Protein AF-A0A7L4ZGB4-F1 (afdb_monomer)

Foldseek 3Di:
DDPVVVVVCCVVDPDPVVVVVVLVVQVVPVLDDDPVRCVVDPDDSPPVDVQAADAQDKDWDADACPDPDAFKFFADAPDDQFDWAGFQDFGTWIDDPVDIDTDTRRHTAGWHDADDHRDGHDHGHTGTMGGGD

Solvent-accessible surface area (backbone atoms only — not comparable to full-atom values): 7839 Å² total; per-residue (Å²): 134,60,72,68,57,57,56,50,50,60,71,76,43,78,55,69,71,59,48,53,50,50,53,54,63,48,51,72,42,88,86,53,73,54,74,70,61,52,66,76,40,96,54,74,89,73,74,82,61,86,27,72,40,56,68,78,40,71,49,76,45,50,38,69,83,69,79,90,69,67,74,34,26,32,67,40,70,74,65,54,70,71,39,80,44,43,60,68,39,66,42,32,34,39,32,36,100,89,47,79,46,73,43,62,32,76,42,29,22,32,29,74,40,67,62,67,72,69,37,77,58,50,72,66,36,78,44,36,31,34,28,11,105

Sequence (133 aa):
MNKIIKTIFSRLFPSQEKRDRLKNDLKVNSNFRTSEELEQNNSKPQLEHDSKLKTGHVETLTTPDLGNQKGLVLTKWYYKTGDIVKHGDILCRIENENLEMEYESFCEGKLIWCCENNKKLTVGMEICKIEGI

Secondary structure (DSSP, 8-state):
--HHHHHHHHHHS--HHHHHHHHHHHTTSTT---HHHHHHS-S------S-BPPTT-EEEEE----TT----EEEEESS-TT-EE-TT-EEEEEEETTEEEEEE-SSBEEEEEEPPTTEEP-TT-EEEEEE--

Nearest PDB structures (foldseek):
  1y8n-assembly1_B-2  TM=8.408E-01  e=6.414E-06  Homo sapiens
  8rth-assembly1_A  TM=8.582E-01  e=2.309E-04  Trypanosoma brucei
  3hb9-assembly1_B  TM=8.418E-01  e=1.568E-03  Staphylococcus aureus subsp. aureus Mu50
  4qsk-assem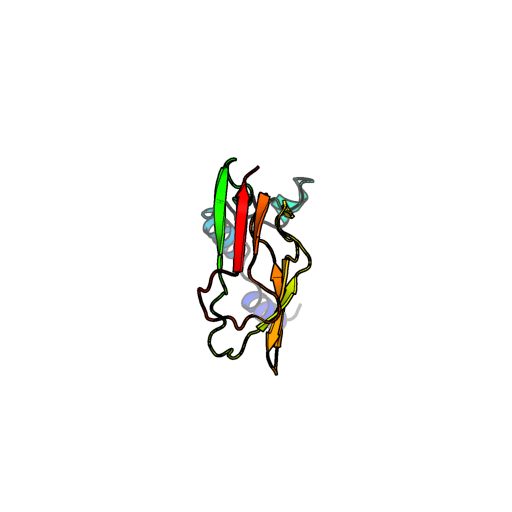bly1_A  TM=8.359E-01  e=2.007E-03  Listeria monocytogenes
  4hnv-assembly1_D  TM=7.189E-01  e=7.945E-04  Staphylococcus aureus

Mean predicted aligned error: 12.8 Å

pLDDT: mean 85.79, std 14.04, range [41.72, 97.94]

Organism: NCBI:txid1218801

Structure (mmCIF, N/CA/C/O backbone):
data_AF-A0A7L4ZGB4-F1
#
_entry.id   AF-A0A7L4ZGB4-F1
#
loop_
_atom_site.group_PDB
_atom_site.id
_atom_site.type_symbol
_atom_site.label_atom_id
_atom_site.label_alt_id
_atom_site.label_comp_id
_atom_site.label_asym_id
_atom_site.label_entity_id
_atom_site.label_seq_id
_atom_site.pdbx_PDB_ins_code
_atom_site.Cartn_x
_atom_site.Cartn_y
_atom_site.Cartn_z
_atom_site.occupancy
_atom_site.B_iso_or_equiv
_atom_site.auth_seq_id
_atom_site.auth_comp_id
_atom_site.auth_asym_id
_atom_site.auth_atom_id
_atom_site.pdbx_PDB_model_num
ATOM 1 N N . MET A 1 1 ? 38.926 22.005 37.483 1.00 57.00 1 MET A N 1
ATOM 2 C CA . MET A 1 1 ? 38.097 21.837 36.263 1.00 57.00 1 MET A CA 1
ATOM 3 C C . MET A 1 1 ? 38.519 22.897 35.240 1.00 57.00 1 MET A C 1
ATOM 5 O O . MET A 1 1 ? 38.416 24.080 35.543 1.00 57.00 1 MET A O 1
ATOM 9 N N . ASN A 1 2 ? 39.116 22.487 34.115 1.00 73.00 2 ASN A N 1
ATOM 10 C CA . ASN A 1 2 ? 39.928 23.338 33.226 1.00 73.00 2 ASN A CA 1
ATOM 11 C C . ASN A 1 2 ? 39.086 24.383 32.450 1.00 73.00 2 ASN A C 1
ATOM 13 O O . ASN A 1 2 ? 37.963 24.087 32.041 1.00 73.00 2 ASN A O 1
ATOM 17 N N . LYS A 1 3 ? 39.609 25.600 32.231 1.00 76.81 3 LYS A N 1
ATOM 18 C CA . LYS A 1 3 ? 38.866 26.737 31.630 1.00 76.81 3 LYS A CA 1
ATOM 19 C C . LYS A 1 3 ? 38.392 26.433 30.201 1.00 76.81 3 LYS A C 1
ATOM 21 O O . LYS A 1 3 ? 37.303 26.838 29.815 1.00 76.81 3 LYS A O 1
ATOM 26 N N . ILE A 1 4 ? 39.174 25.638 29.470 1.00 76.56 4 ILE A N 1
ATOM 27 C CA . ILE A 1 4 ? 38.862 25.154 28.117 1.00 76.56 4 ILE A CA 1
ATOM 28 C C . ILE A 1 4 ? 37.609 24.265 28.121 1.00 76.56 4 ILE A C 1
ATOM 30 O O . ILE A 1 4 ? 36.727 24.440 27.285 1.00 76.56 4 ILE A O 1
ATOM 34 N N . ILE A 1 5 ? 37.485 23.371 29.108 1.00 75.25 5 ILE A N 1
ATOM 35 C CA . ILE A 1 5 ? 36.344 22.451 29.226 1.00 75.25 5 ILE A CA 1
ATOM 36 C C . ILE A 1 5 ? 35.054 23.238 29.480 1.00 75.25 5 ILE A C 1
ATOM 38 O O . ILE A 1 5 ? 34.045 22.970 28.837 1.00 75.25 5 ILE A O 1
ATOM 42 N N . LYS A 1 6 ? 35.091 24.263 30.346 1.00 71.19 6 LYS A N 1
ATOM 43 C CA . LYS A 1 6 ? 33.923 25.123 30.615 1.00 71.19 6 LYS A CA 1
ATOM 44 C C . LYS A 1 6 ? 33.437 25.865 29.364 1.00 71.19 6 LYS A C 1
ATOM 46 O O . LYS A 1 6 ? 32.232 25.960 29.157 1.00 71.19 6 LYS A O 1
ATOM 51 N N . THR A 1 7 ? 34.356 26.351 28.528 1.00 78.06 7 THR A N 1
ATOM 52 C CA . THR A 1 7 ? 34.024 27.058 27.278 1.00 78.06 7 THR A CA 1
ATOM 53 C C . THR A 1 7 ? 33.432 26.130 26.221 1.00 78.06 7 THR A C 1
ATOM 55 O O . THR A 1 7 ? 32.522 26.520 25.497 1.00 78.06 7 THR A O 1
ATOM 58 N N . ILE A 1 8 ? 33.941 24.902 26.113 1.00 77.12 8 ILE A N 1
ATOM 59 C CA . ILE A 1 8 ? 33.401 23.902 25.184 1.00 77.12 8 ILE A CA 1
ATOM 60 C C . ILE A 1 8 ? 32.000 23.487 25.648 1.00 77.12 8 ILE A C 1
ATOM 62 O O . ILE A 1 8 ? 31.055 23.519 24.864 1.00 77.12 8 ILE A O 1
ATOM 66 N N . PHE A 1 9 ? 31.835 23.207 26.942 1.00 74.38 9 PHE A N 1
ATOM 67 C CA . PHE A 1 9 ? 30.557 22.782 27.508 1.00 74.38 9 PHE A CA 1
ATOM 68 C C . PHE A 1 9 ? 29.450 23.835 27.330 1.00 74.38 9 PHE A C 1
ATOM 70 O O . PHE A 1 9 ? 28.335 23.482 26.963 1.00 74.38 9 PHE A O 1
ATOM 77 N N . SER A 1 10 ? 29.753 25.127 27.510 1.00 72.69 10 SER A N 1
ATOM 78 C CA . SER A 1 10 ? 28.770 26.206 27.317 1.00 72.69 10 SER A CA 1
ATOM 79 C C . SER A 1 10 ? 28.427 26.500 25.853 1.00 72.69 10 SER A C 1
ATOM 81 O O . SER A 1 10 ? 27.387 27.098 25.584 1.00 72.69 10 SER A O 1
ATOM 83 N N . ARG A 1 11 ? 29.285 26.100 24.903 1.00 75.06 11 ARG A N 1
ATOM 84 C CA . ARG A 1 11 ? 29.004 26.193 23.461 1.00 75.06 11 ARG A CA 1
ATOM 85 C C . ARG A 1 11 ? 28.163 25.025 22.958 1.00 75.06 11 ARG A C 1
ATOM 87 O O . ARG A 1 11 ? 27.298 25.237 22.119 1.00 75.06 11 ARG A O 1
ATOM 94 N N . LEU A 1 12 ? 28.431 23.816 23.449 1.00 82.25 12 LEU A N 1
ATOM 95 C CA . LEU A 1 12 ? 27.715 22.604 23.041 1.00 82.25 12 LEU A CA 1
ATOM 96 C C . LEU A 1 12 ? 26.332 22.494 23.676 1.00 82.25 12 LEU A C 1
ATOM 98 O O . LEU A 1 12 ? 25.406 21.997 23.042 1.00 82.25 12 LEU A O 1
ATOM 102 N N . PHE A 1 13 ? 26.185 22.950 24.919 1.00 80.25 13 PHE A N 1
ATOM 103 C CA . PHE A 1 13 ? 24.955 22.761 25.670 1.00 80.25 13 PHE A CA 1
ATOM 104 C C . PHE A 1 13 ? 24.309 24.111 26.005 1.00 80.25 13 PHE A C 1
ATOM 106 O O . PHE A 1 13 ? 24.926 24.925 26.696 1.00 80.25 13 PHE A O 1
ATOM 113 N N . PRO A 1 14 ? 23.062 24.361 25.555 1.00 77.19 14 PRO A N 1
ATOM 114 C CA . PRO A 1 14 ? 22.346 25.584 25.900 1.00 77.19 14 PRO A CA 1
ATOM 115 C C . PRO A 1 14 ? 22.096 25.668 27.410 1.00 77.19 14 PRO A C 1
ATOM 117 O O . PRO A 1 14 ? 21.995 24.642 28.089 1.00 77.19 14 PRO A O 1
ATOM 120 N N . SER A 1 15 ? 21.981 26.896 27.929 1.00 80.62 15 SER A N 1
ATOM 121 C CA . SER A 1 15 ? 21.603 27.142 29.325 1.00 80.62 15 SER A CA 1
ATOM 122 C C . SER A 1 15 ? 20.214 26.577 29.624 1.00 80.62 15 SER A C 1
ATOM 124 O O . SER A 1 15 ? 19.396 26.435 28.715 1.00 80.62 15 SER A O 1
ATOM 126 N N . GLN A 1 16 ? 19.930 26.294 30.900 1.00 79.69 16 GLN A N 1
ATOM 127 C CA . GLN A 1 16 ? 18.612 25.788 31.300 1.00 79.69 16 GLN A CA 1
ATOM 128 C C . GLN A 1 16 ? 17.485 26.730 30.863 1.00 79.69 16 GLN A C 1
ATOM 130 O O . GLN A 1 16 ? 16.562 26.286 30.199 1.00 79.69 16 GLN A O 1
ATOM 135 N N . GLU A 1 17 ? 17.648 28.043 31.045 1.00 83.25 17 GLU A N 1
ATOM 136 C CA . GLU A 1 17 ? 16.652 29.025 30.596 1.00 83.25 17 GLU A CA 1
ATOM 137 C C . GLU A 1 17 ? 16.376 28.963 29.079 1.00 83.25 17 GLU A C 1
ATOM 139 O O . GLU A 1 17 ? 15.232 29.075 28.642 1.00 83.25 17 GLU A O 1
ATOM 144 N N . LYS A 1 18 ? 17.408 28.747 28.247 1.00 84.06 18 LYS A N 1
ATOM 145 C CA . LYS A 1 18 ? 17.221 28.579 26.794 1.00 84.06 18 LYS A CA 1
ATOM 146 C C . LYS A 1 18 ? 16.488 27.281 26.460 1.00 84.06 18 LYS A C 1
ATOM 148 O O . LYS A 1 18 ? 15.715 27.260 25.507 1.00 84.06 18 LYS A O 1
ATOM 153 N N . ARG A 1 19 ? 16.725 26.214 27.225 1.00 82.94 19 ARG A N 1
ATOM 154 C CA . ARG A 1 19 ? 16.003 24.944 27.072 1.00 82.94 19 ARG A CA 1
ATOM 155 C C . ARG A 1 19 ? 14.541 25.090 27.480 1.00 82.94 19 ARG A C 1
ATOM 157 O O . ARG A 1 19 ? 13.689 24.579 26.767 1.00 82.94 19 ARG A O 1
ATOM 164 N N . ASP A 1 20 ? 14.253 25.817 28.557 1.00 83.56 20 ASP A N 1
ATOM 165 C CA . ASP A 1 20 ? 12.886 26.046 29.038 1.00 83.56 20 ASP A CA 1
ATOM 166 C C . ASP A 1 20 ? 12.066 26.869 28.038 1.00 83.56 20 ASP A C 1
ATOM 168 O O . ASP A 1 20 ? 10.924 26.526 27.738 1.00 83.56 20 ASP A O 1
ATOM 172 N N . ARG A 1 21 ? 12.677 27.901 27.438 1.00 85.50 21 ARG A N 1
ATOM 173 C CA . ARG A 1 21 ? 12.063 28.662 26.337 1.00 85.50 21 ARG A CA 1
ATOM 174 C C . ARG A 1 21 ? 11.733 27.761 25.146 1.00 85.50 21 ARG A C 1
ATOM 176 O O . ARG A 1 21 ? 10.596 27.756 24.694 1.00 85.50 21 ARG A O 1
ATOM 183 N N . LEU A 1 22 ? 12.688 26.940 24.704 1.00 83.38 22 LEU A N 1
ATOM 184 C CA . LEU A 1 22 ? 12.477 26.018 23.586 1.00 83.38 22 LEU A CA 1
ATOM 185 C C . LEU A 1 22 ? 11.396 24.969 23.893 1.00 83.38 22 LEU A C 1
ATOM 187 O O . LEU A 1 22 ? 10.580 24.663 23.029 1.00 83.38 22 LEU A O 1
ATOM 191 N N . LYS A 1 23 ? 11.360 24.439 25.124 1.00 84.69 23 LYS A N 1
ATOM 192 C CA . LYS A 1 23 ? 10.291 23.536 25.577 1.00 84.69 23 LYS A CA 1
ATOM 193 C C . LYS A 1 23 ? 8.921 24.218 25.462 1.00 84.69 23 LYS A C 1
ATOM 195 O O . LYS A 1 23 ? 7.993 23.599 24.955 1.00 84.69 23 LYS A O 1
ATOM 200 N N . ASN A 1 24 ? 8.797 25.476 25.886 1.00 84.50 24 ASN A N 1
ATOM 201 C CA . ASN A 1 24 ? 7.537 26.220 25.799 1.00 84.50 24 ASN A CA 1
ATOM 202 C C . ASN A 1 24 ? 7.120 26.524 24.352 1.00 84.50 24 ASN A C 1
ATOM 204 O O . ASN A 1 24 ? 5.948 26.357 24.027 1.00 84.50 24 ASN A O 1
ATOM 208 N N . ASP A 1 25 ? 8.059 26.905 23.484 1.00 87.44 25 ASP A N 1
ATOM 209 C CA . ASP A 1 25 ? 7.776 27.167 22.066 1.00 87.44 25 ASP A CA 1
ATOM 210 C C . ASP A 1 25 ? 7.280 25.900 21.351 1.00 87.44 25 ASP A C 1
ATOM 212 O O . ASP A 1 25 ? 6.344 25.945 20.554 1.00 87.44 25 ASP A O 1
ATOM 216 N N . LEU A 1 26 ? 7.868 24.744 21.669 1.00 83.62 26 LEU A N 1
ATOM 217 C CA . LEU A 1 26 ? 7.473 23.463 21.085 1.00 83.62 26 LEU A CA 1
ATOM 218 C C . LEU A 1 26 ? 6.121 22.966 21.617 1.00 83.62 26 LEU A C 1
ATOM 220 O O . LEU A 1 26 ? 5.359 22.377 20.854 1.00 83.62 26 LEU A O 1
ATOM 224 N N . LYS A 1 27 ? 5.779 23.267 22.879 1.00 80.38 27 LYS A N 1
ATOM 225 C CA . LYS A 1 27 ? 4.467 22.958 23.481 1.00 80.38 27 LYS A CA 1
ATOM 226 C C . LYS A 1 27 ? 3.280 23.661 22.811 1.00 80.38 27 LYS A C 1
ATOM 228 O O . LYS A 1 27 ? 2.142 23.289 23.077 1.00 80.38 27 LYS A O 1
ATOM 233 N N . VAL A 1 28 ? 3.514 24.647 21.939 1.00 79.12 28 VAL A N 1
ATOM 234 C CA . VAL A 1 28 ? 2.457 25.239 21.096 1.00 79.12 28 VAL A CA 1
ATOM 235 C C . VAL A 1 28 ? 1.874 24.200 20.129 1.00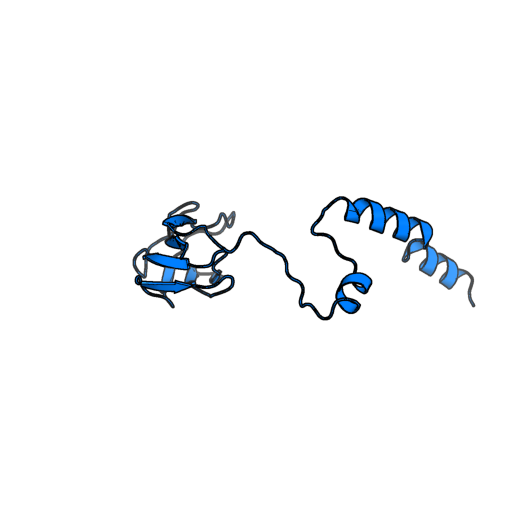 79.12 28 VAL A C 1
ATOM 237 O O . VAL A 1 28 ? 0.693 24.262 19.794 1.00 79.12 28 VAL A O 1
ATOM 240 N N . ASN A 1 29 ? 2.674 23.217 19.706 1.00 78.25 29 ASN A N 1
ATOM 241 C CA . ASN A 1 29 ? 2.173 22.046 19.001 1.00 78.25 29 ASN A CA 1
ATOM 242 C C . ASN A 1 29 ? 1.570 21.068 20.021 1.00 78.25 29 ASN A C 1
ATOM 244 O O . ASN A 1 29 ? 2.302 20.491 20.823 1.00 78.25 29 ASN A O 1
ATOM 248 N N . SER A 1 30 ? 0.256 20.836 19.956 1.00 71.81 30 SER A N 1
ATOM 249 C CA . SER A 1 30 ? -0.469 19.918 20.853 1.00 71.81 30 SER A CA 1
ATOM 250 C C . SER A 1 30 ? 0.078 18.487 20.848 1.00 71.81 30 SER A C 1
ATOM 252 O O . SER A 1 30 ? -0.135 17.742 21.802 1.00 71.81 30 SER A O 1
ATOM 254 N N . ASN A 1 31 ? 0.802 18.106 19.793 1.00 76.75 31 ASN A N 1
ATOM 255 C CA . ASN A 1 31 ? 1.411 16.787 19.649 1.00 76.75 31 ASN A CA 1
ATOM 256 C C . ASN A 1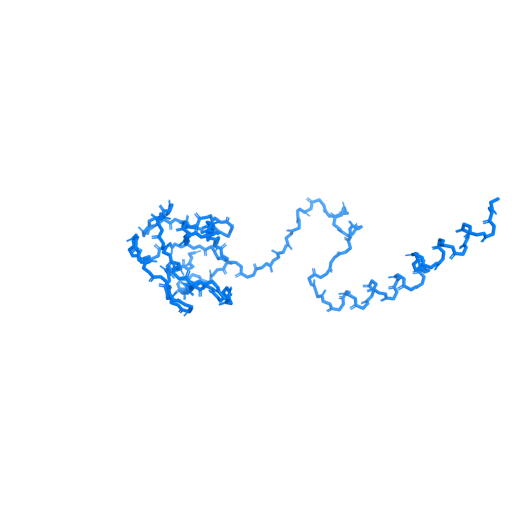 31 ? 2.839 16.704 20.218 1.00 76.75 31 ASN A C 1
ATOM 258 O O . ASN A 1 31 ? 3.406 15.614 20.279 1.00 76.75 31 ASN A O 1
ATOM 262 N N . PHE A 1 32 ? 3.446 17.819 20.635 1.00 80.06 32 PHE A N 1
ATOM 263 C CA . PHE A 1 32 ? 4.770 17.811 21.254 1.00 80.06 32 PHE A CA 1
ATOM 264 C C . PHE A 1 32 ? 4.680 17.408 22.732 1.00 80.06 32 PHE A C 1
ATOM 266 O O . PHE A 1 32 ? 3.934 18.005 23.503 1.00 80.06 32 PHE A O 1
ATOM 273 N N . ARG A 1 33 ? 5.479 16.417 23.141 1.00 75.62 33 ARG A N 1
ATOM 274 C CA . ARG A 1 33 ? 5.599 15.952 24.533 1.00 75.62 33 ARG A CA 1
ATOM 275 C C . ARG A 1 33 ? 7.069 15.822 24.900 1.00 75.62 33 ARG A C 1
ATOM 277 O O . ARG A 1 33 ? 7.873 15.376 24.079 1.00 75.62 33 ARG A O 1
ATOM 284 N N . THR A 1 34 ? 7.441 16.197 26.120 1.00 76.56 34 THR A N 1
ATOM 285 C CA . THR A 1 34 ? 8.815 15.972 26.596 1.00 76.56 34 THR A CA 1
ATOM 286 C C . THR A 1 34 ? 9.024 14.508 26.982 1.00 76.56 34 THR A C 1
ATOM 288 O O . THR A 1 34 ? 8.080 13.800 27.327 1.00 76.56 34 THR A O 1
ATOM 291 N N . SER A 1 35 ? 10.278 14.044 26.981 1.00 77.38 35 SER A N 1
ATOM 292 C CA . SER A 1 35 ? 10.626 12.714 27.511 1.00 77.38 35 SER A CA 1
ATOM 293 C C . SER A 1 35 ? 10.137 12.523 28.954 1.00 77.38 35 SER A C 1
ATOM 295 O O . SER A 1 35 ? 9.660 11.453 29.302 1.00 77.38 35 SER A O 1
ATOM 297 N N . GLU A 1 36 ? 10.161 13.591 29.756 1.00 76.94 36 GLU A N 1
ATOM 298 C CA . GLU A 1 36 ? 9.660 13.618 31.138 1.00 76.94 36 GLU A CA 1
ATOM 299 C C . GLU A 1 36 ? 8.131 13.381 31.210 1.00 76.94 36 GLU A C 1
ATOM 301 O O . GLU A 1 36 ? 7.652 12.658 32.082 1.00 76.94 36 GLU A O 1
ATOM 306 N N . GLU A 1 37 ? 7.352 13.948 30.279 1.00 71.94 37 GLU A N 1
ATOM 307 C CA . GLU A 1 37 ? 5.890 13.767 30.192 1.00 71.94 37 GLU A CA 1
ATOM 308 C C . GLU A 1 37 ? 5.487 12.376 29.675 1.00 71.94 37 GLU A C 1
ATOM 310 O O . GLU A 1 37 ? 4.408 11.877 30.008 1.00 71.94 37 GLU A O 1
ATOM 315 N N . LEU A 1 38 ? 6.351 11.742 28.877 1.00 69.81 38 LEU A N 1
ATOM 316 C CA . LEU A 1 38 ? 6.168 10.375 28.378 1.00 69.81 38 LEU A CA 1
ATOM 317 C C . LEU A 1 38 ? 6.429 9.313 29.457 1.00 69.81 38 LEU A C 1
ATOM 319 O O . LEU A 1 38 ? 5.880 8.223 29.367 1.00 69.81 38 LEU A O 1
ATOM 323 N N . GLU A 1 39 ? 7.245 9.616 30.469 1.00 67.56 39 GLU A N 1
ATOM 324 C CA . GLU A 1 39 ? 7.569 8.684 31.559 1.00 67.56 39 GLU A CA 1
ATOM 325 C C . GLU A 1 39 ? 6.540 8.711 32.703 1.00 67.56 39 GLU A C 1
ATOM 327 O O . GLU A 1 39 ? 6.302 7.691 33.348 1.00 67.56 39 GLU A O 1
ATOM 332 N N . GLN A 1 40 ? 5.901 9.858 32.965 1.00 62.88 40 GLN A N 1
ATOM 333 C CA . GLN A 1 40 ? 4.916 9.998 34.053 1.00 62.88 40 GLN A CA 1
ATOM 334 C C . GLN A 1 40 ? 3.547 9.398 33.721 1.00 62.88 40 GLN A C 1
ATOM 336 O O . GLN A 1 40 ? 2.789 9.027 34.617 1.00 62.88 40 GLN A O 1
ATOM 341 N N . ASN A 1 41 ? 3.238 9.267 32.436 1.00 53.56 41 ASN A N 1
ATOM 342 C CA . ASN A 1 41 ? 2.065 8.557 31.967 1.00 53.56 41 ASN A CA 1
ATOM 343 C C . ASN A 1 41 ? 2.556 7.198 31.469 1.00 53.56 41 ASN A C 1
ATOM 345 O O . ASN A 1 41 ? 3.195 7.148 30.428 1.00 53.56 41 ASN A O 1
ATOM 349 N N . ASN A 1 42 ? 2.245 6.088 32.148 1.00 54.72 42 ASN A N 1
ATOM 350 C CA . ASN A 1 42 ? 2.490 4.711 31.660 1.00 54.72 42 ASN A CA 1
ATOM 351 C C . ASN A 1 42 ? 1.684 4.364 30.378 1.00 54.72 42 ASN A C 1
ATOM 353 O O . ASN A 1 42 ? 1.302 3.219 30.137 1.00 54.72 42 ASN A O 1
ATOM 357 N N . SER A 1 43 ? 1.400 5.357 29.546 1.00 49.31 43 SER A N 1
ATOM 358 C CA . SER A 1 43 ? 0.796 5.258 28.239 1.00 49.31 43 SER A CA 1
ATOM 359 C C . SER A 1 43 ? 1.926 5.331 27.222 1.00 49.31 43 SER A C 1
ATOM 361 O O . SER A 1 43 ? 2.629 6.338 27.129 1.00 49.31 43 SER A O 1
ATOM 363 N N . LYS A 1 44 ? 2.078 4.263 26.428 1.00 51.75 44 LYS A N 1
ATOM 364 C CA . LYS A 1 44 ? 2.785 4.289 25.135 1.00 51.75 44 LYS A CA 1
ATOM 365 C C . LYS A 1 44 ? 2.516 5.627 24.424 1.00 51.75 44 LYS A C 1
ATOM 367 O O . LYS A 1 44 ? 1.402 6.134 24.571 1.00 51.75 44 LYS A O 1
ATOM 372 N N . PRO A 1 45 ? 3.452 6.168 23.620 1.00 41.72 45 PRO A N 1
ATOM 373 C CA . PRO A 1 45 ? 3.184 7.359 22.825 1.00 41.72 45 PRO A CA 1
ATOM 374 C C . PRO A 1 45 ? 1.966 7.101 21.927 1.00 41.72 45 PRO A C 1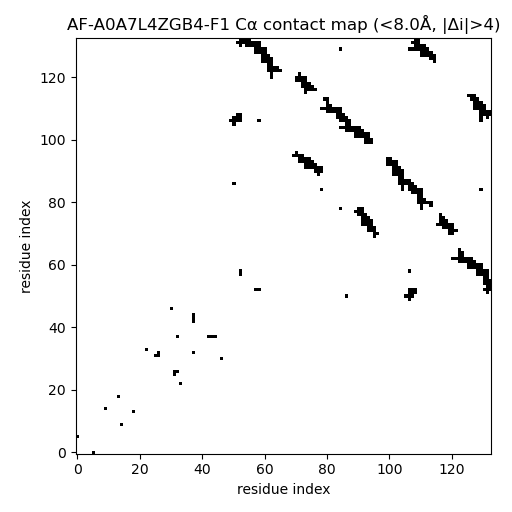
ATOM 376 O O . PRO A 1 45 ? 2.078 6.507 20.860 1.00 41.72 45 PRO A O 1
ATOM 379 N N . GLN A 1 46 ? 0.780 7.503 22.377 1.00 43.72 46 GLN A N 1
ATOM 380 C CA . GLN A 1 46 ? -0.370 7.695 21.517 1.00 43.72 46 GLN A CA 1
ATOM 381 C C . GLN A 1 46 ? -0.121 9.037 20.845 1.00 43.72 46 GLN A C 1
ATOM 383 O O . GLN A 1 46 ? -0.495 10.094 21.354 1.00 43.72 46 GLN A O 1
ATOM 388 N N . LEU A 1 47 ? 0.587 8.972 19.717 1.00 45.19 47 LEU A N 1
ATOM 389 C CA . LEU A 1 47 ? 0.174 9.761 18.570 1.00 45.19 47 LEU A CA 1
ATOM 390 C C . LEU A 1 47 ? -1.282 9.356 18.332 1.00 45.19 47 LEU A C 1
ATOM 392 O O . LEU A 1 47 ? -1.544 8.289 17.782 1.00 45.19 47 LEU A O 1
ATOM 396 N N . GLU A 1 48 ? -2.227 10.153 18.820 1.00 41.94 48 GLU A N 1
ATOM 397 C CA . GLU A 1 48 ? -3.575 10.153 18.260 1.00 41.94 48 GLU A CA 1
ATOM 398 C C . GLU A 1 48 ? -3.441 10.721 16.844 1.00 41.94 48 GLU A C 1
ATOM 400 O O . GLU A 1 48 ? -3.714 11.886 16.580 1.00 41.94 48 GLU A O 1
ATOM 405 N N . HIS A 1 49 ? -2.881 9.919 15.940 1.00 49.91 49 HIS A N 1
ATOM 406 C CA . HIS A 1 49 ? -3.118 10.109 14.527 1.00 49.91 49 HIS A CA 1
ATOM 407 C C . HIS A 1 49 ? -4.584 9.742 14.300 1.00 49.91 49 HIS A C 1
ATOM 409 O O . HIS A 1 49 ? -5.074 8.770 14.878 1.00 49.91 49 HIS A O 1
ATOM 415 N N . ASP A 1 50 ? -5.265 10.499 13.445 1.00 56.88 50 ASP A N 1
ATOM 416 C CA . ASP A 1 50 ? -6.586 10.206 12.875 1.00 56.88 50 ASP A CA 1
ATOM 417 C C . ASP A 1 50 ? -6.581 8.905 12.035 1.00 56.88 50 ASP A C 1
ATOM 419 O O . ASP A 1 50 ? -7.096 8.847 10.924 1.00 56.88 50 ASP A O 1
ATOM 423 N N . SER A 1 51 ? -5.955 7.833 12.524 1.00 62.59 51 SER A N 1
ATOM 424 C CA . SER A 1 51 ? -5.830 6.548 11.844 1.00 62.59 51 SER A CA 1
ATOM 425 C C . SER A 1 51 ? -7.190 5.885 11.656 1.00 62.59 51 SER A C 1
ATOM 427 O O . SER A 1 51 ? -7.369 5.093 10.731 1.00 62.59 51 SER A O 1
ATOM 429 N N . LYS A 1 52 ? -8.140 6.199 12.547 1.00 74.06 52 LYS A N 1
ATOM 430 C CA . LYS A 1 52 ? -9.470 5.608 12.578 1.00 74.06 52 LYS A CA 1
ATOM 431 C C . LYS A 1 52 ? -10.418 6.354 11.652 1.00 74.06 52 LYS A C 1
ATOM 433 O O . LYS A 1 52 ? -10.994 7.383 12.008 1.00 74.06 52 LYS A O 1
ATOM 438 N N . LEU A 1 53 ? -10.594 5.797 10.461 1.00 83.62 53 LEU A N 1
ATOM 439 C CA . LEU A 1 53 ? -11.582 6.267 9.501 1.00 83.62 53 LEU A CA 1
ATOM 440 C C . LEU A 1 53 ? -12.988 6.126 10.099 1.00 83.62 53 LEU A C 1
ATOM 442 O O . LEU A 1 53 ? -13.314 5.126 10.739 1.00 83.62 53 LEU A O 1
ATOM 446 N N . LYS A 1 54 ? -13.845 7.128 9.880 1.00 89.25 54 LYS A N 1
ATOM 447 C CA . LYS A 1 54 ? -15.268 7.024 10.240 1.00 89.25 54 LYS A CA 1
ATOM 448 C C . LYS A 1 54 ? -15.891 5.859 9.472 1.00 89.25 54 LYS A C 1
ATOM 450 O O . LYS A 1 54 ? -15.588 5.688 8.294 1.00 89.25 54 LYS A O 1
ATOM 455 N N . THR A 1 55 ? -16.786 5.107 10.109 1.00 90.81 55 THR A N 1
ATOM 456 C CA . THR A 1 55 ? -17.470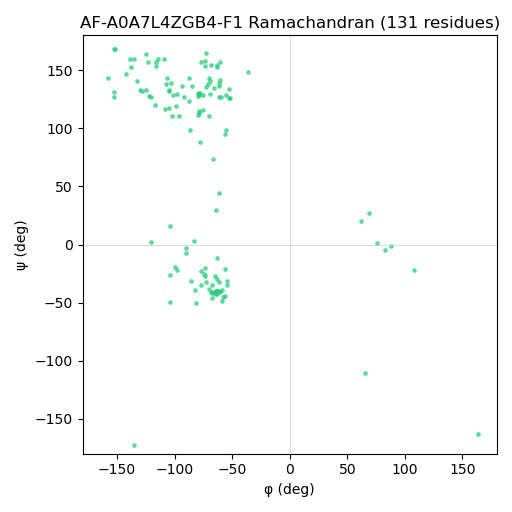 3.981 9.462 1.00 90.81 55 THR A CA 1
ATOM 457 C C . THR A 1 55 ? -18.115 4.417 8.140 1.00 90.81 55 THR A C 1
ATOM 459 O O . THR A 1 55 ? -18.868 5.394 8.107 1.00 90.81 55 THR A O 1
ATOM 462 N N . GLY A 1 56 ? -17.792 3.719 7.049 1.00 90.06 56 GLY A N 1
ATOM 463 C CA . GLY A 1 56 ? -18.261 4.015 5.689 1.00 90.06 56 GLY A CA 1
ATOM 464 C C . GLY A 1 56 ? -17.480 5.104 4.941 1.00 90.06 56 GLY A C 1
ATOM 465 O O . GLY A 1 56 ? -17.751 5.356 3.767 1.00 90.06 56 GLY A O 1
ATOM 466 N N . HIS A 1 57 ? -16.509 5.765 5.578 1.00 94.69 57 HIS A N 1
ATOM 467 C CA . HIS A 1 57 ? -15.588 6.656 4.878 1.00 94.69 57 HIS A CA 1
ATOM 468 C C . HIS A 1 57 ? -14.515 5.836 4.160 1.00 94.69 57 HIS A C 1
ATOM 470 O O . HIS A 1 57 ? -13.891 4.967 4.765 1.00 94.69 57 HIS A O 1
ATOM 476 N N . VAL A 1 58 ? -14.303 6.120 2.875 1.00 96.00 58 VAL A N 1
ATOM 477 C CA . VAL A 1 58 ? -13.325 5.417 2.041 1.00 96.00 58 VAL A CA 1
ATOM 478 C C . VAL A 1 58 ? -12.112 6.308 1.823 1.00 96.00 58 VAL A C 1
ATOM 480 O O . VAL A 1 58 ? -12.220 7.345 1.171 1.00 96.00 58 VAL A O 1
ATOM 483 N N . GLU A 1 59 ? -10.963 5.853 2.307 1.00 96.06 59 GLU A N 1
ATOM 484 C CA . GLU A 1 59 ? -9.664 6.470 2.060 1.00 96.06 59 GLU A CA 1
ATOM 485 C C . GLU A 1 59 ? -8.990 5.808 0.856 1.00 96.06 59 GLU A C 1
ATOM 487 O O . GLU A 1 59 ? -8.999 4.581 0.707 1.00 96.06 59 GLU A O 1
ATOM 492 N N . THR A 1 60 ? -8.405 6.620 -0.026 1.00 96.69 60 THR A N 1
ATOM 493 C CA . THR A 1 60 ? -7.697 6.137 -1.220 1.00 96.69 60 THR A CA 1
ATOM 494 C C . THR A 1 60 ? -6.201 6.324 -1.041 1.00 96.69 60 THR A C 1
ATOM 496 O O . THR A 1 60 ? -5.716 7.449 -0.979 1.00 96.69 60 THR A O 1
ATOM 499 N N . LEU A 1 61 ? -5.458 5.219 -1.014 1.00 95.25 61 LEU A N 1
ATOM 500 C CA . LEU A 1 61 ? -4.009 5.245 -0.878 1.00 95.25 61 LEU A CA 1
ATOM 501 C C . LEU A 1 61 ? -3.372 5.263 -2.266 1.00 95.25 61 LEU A C 1
ATOM 503 O O . LEU A 1 61 ? -3.652 4.414 -3.122 1.00 95.25 61 LEU A O 1
ATOM 507 N N . THR A 1 62 ? -2.497 6.239 -2.484 1.00 95.81 62 THR A N 1
ATOM 508 C CA . THR A 1 62 ? -1.809 6.457 -3.756 1.00 95.81 62 THR A CA 1
ATOM 509 C C . THR A 1 62 ? -0.309 6.225 -3.640 1.00 95.81 62 THR A C 1
ATOM 511 O O . THR A 1 62 ? 0.287 6.315 -2.566 1.00 95.81 62 THR A O 1
ATOM 514 N N . THR A 1 63 ? 0.322 5.989 -4.786 1.00 94.25 63 THR A N 1
ATOM 515 C CA . THR A 1 63 ? 1.779 5.917 -4.913 1.00 94.25 63 THR A CA 1
ATOM 516 C C . THR A 1 63 ? 2.407 7.245 -4.474 1.00 94.25 63 THR A C 1
ATOM 518 O O . THR A 1 63 ? 2.006 8.290 -5.000 1.00 94.25 63 THR A O 1
ATOM 521 N N . PRO A 1 64 ? 3.377 7.233 -3.543 1.00 91.25 64 PRO A N 1
ATOM 522 C CA . PRO A 1 64 ? 3.997 8.446 -3.034 1.00 91.25 64 PRO A CA 1
ATOM 523 C C . PRO A 1 64 ? 4.941 9.048 -4.076 1.00 91.25 64 PRO A C 1
ATOM 525 O O . PRO A 1 64 ? 5.436 8.357 -4.971 1.00 91.25 64 PRO A O 1
ATOM 528 N N . ASP A 1 65 ? 5.215 10.343 -3.940 1.00 92.81 65 ASP A N 1
ATOM 529 C CA . ASP A 1 65 ? 6.293 10.979 -4.688 1.00 92.81 65 ASP A CA 1
ATOM 530 C C . ASP A 1 65 ? 7.636 10.649 -4.027 1.00 92.81 65 ASP A C 1
ATOM 532 O O . ASP A 1 65 ? 7.914 11.054 -2.899 1.00 92.81 65 ASP A O 1
ATOM 536 N N . LEU A 1 66 ? 8.462 9.884 -4.737 1.00 91.00 66 LEU A N 1
ATOM 537 C CA . LEU A 1 66 ? 9.811 9.503 -4.316 1.00 91.00 66 LEU A CA 1
ATOM 538 C C . LEU A 1 66 ? 10.891 10.306 -5.061 1.00 91.00 66 LEU A C 1
ATOM 540 O O . LEU A 1 66 ? 12.061 9.911 -5.105 1.00 91.00 66 LEU A O 1
ATOM 544 N N . GLY A 1 67 ? 10.509 11.414 -5.699 1.00 90.38 67 GLY A N 1
ATOM 545 C CA . GLY A 1 67 ? 11.392 12.276 -6.469 1.00 90.38 67 GLY A CA 1
ATOM 546 C C . GLY A 1 67 ? 11.948 11.572 -7.706 1.00 90.38 67 GLY A C 1
ATOM 547 O O . GLY A 1 67 ? 11.240 11.302 -8.671 1.00 90.38 67 GLY A O 1
ATOM 548 N N . ASN A 1 68 ? 13.248 11.272 -7.698 1.00 89.75 68 ASN A N 1
ATOM 549 C CA . ASN A 1 68 ? 13.955 10.761 -8.878 1.00 89.75 68 ASN A CA 1
ATOM 550 C C . ASN A 1 68 ? 13.822 9.241 -9.093 1.00 89.75 68 ASN A C 1
ATOM 552 O O . ASN A 1 68 ? 14.429 8.709 -10.026 1.00 89.75 68 ASN A O 1
ATOM 556 N N . GLN A 1 69 ? 13.054 8.535 -8.259 1.00 91.62 69 GLN A N 1
ATOM 557 C CA . GLN A 1 69 ? 12.835 7.096 -8.419 1.00 91.62 69 GLN A CA 1
ATOM 558 C C . GLN A 1 69 ? 11.870 6.814 -9.573 1.00 91.62 69 GLN A C 1
ATOM 560 O O . GLN A 1 69 ? 10.775 7.366 -9.648 1.00 91.62 69 GLN A O 1
ATOM 565 N N . LYS A 1 70 ? 12.278 5.928 -10.484 1.00 90.50 70 LYS A N 1
ATOM 566 C CA . LYS A 1 70 ? 11.496 5.529 -11.663 1.00 90.50 70 LYS A CA 1
ATOM 567 C C . LYS A 1 70 ? 11.320 4.015 -11.697 1.00 90.50 70 LYS A C 1
ATOM 569 O O . LYS A 1 70 ? 12.041 3.289 -11.020 1.00 90.50 70 LYS A O 1
ATOM 574 N N . GLY A 1 71 ? 10.372 3.553 -12.511 1.00 92.94 71 GLY A N 1
ATOM 575 C CA . GLY A 1 71 ? 10.205 2.127 -12.802 1.00 92.94 71 GLY A CA 1
ATOM 576 C C . GLY A 1 71 ? 9.710 1.291 -11.624 1.00 92.94 71 GLY A C 1
ATOM 577 O O . GLY A 1 71 ? 10.014 0.108 -11.573 1.00 92.94 71 GLY A O 1
ATOM 578 N N . LEU A 1 72 ? 8.973 1.898 -10.691 1.00 95.50 72 LEU A N 1
ATOM 579 C CA . LEU A 1 72 ? 8.396 1.187 -9.553 1.00 95.50 72 LEU A CA 1
ATOM 580 C C . LEU A 1 72 ? 7.337 0.192 -10.032 1.00 95.50 72 LEU A C 1
ATOM 582 O O . LEU A 1 72 ? 6.478 0.523 -10.856 1.00 95.50 72 LEU A O 1
ATOM 586 N N . VAL A 1 73 ? 7.386 -1.015 -9.489 1.00 96.81 73 VAL A N 1
ATOM 587 C CA . VAL A 1 73 ? 6.443 -2.098 -9.755 1.00 96.81 73 VAL A CA 1
ATOM 588 C C . VAL A 1 73 ? 5.962 -2.650 -8.423 1.00 96.81 73 VAL A C 1
ATOM 590 O O . VAL A 1 73 ? 6.763 -2.913 -7.531 1.00 96.81 73 VAL A O 1
ATOM 593 N N . LEU A 1 74 ? 4.651 -2.840 -8.285 1.00 97.06 74 LEU A N 1
ATOM 594 C CA . LEU A 1 74 ? 4.099 -3.581 -7.155 1.00 97.06 74 LEU A CA 1
ATOM 595 C C . LEU A 1 74 ? 4.337 -5.071 -7.384 1.00 97.06 74 LEU A C 1
ATOM 597 O O . LEU A 1 74 ? 3.780 -5.630 -8.325 1.00 97.06 74 LEU A O 1
ATOM 601 N N . THR A 1 75 ? 5.125 -5.728 -6.540 1.00 96.94 75 THR A N 1
ATOM 602 C CA . THR A 1 75 ? 5.524 -7.128 -6.767 1.00 96.94 75 THR A CA 1
ATOM 603 C C . THR A 1 75 ? 4.783 -8.123 -5.903 1.00 96.94 75 THR A C 1
ATOM 605 O O . THR A 1 75 ? 4.592 -9.270 -6.313 1.00 96.94 75 THR A O 1
ATOM 608 N N . LYS A 1 76 ? 4.302 -7.699 -4.731 1.00 96.94 76 LYS A N 1
ATOM 609 C CA . LYS A 1 76 ? 3.581 -8.598 -3.833 1.00 96.94 76 LYS A CA 1
ATOM 610 C C . LYS A 1 76 ? 2.590 -7.870 -2.943 1.00 96.94 76 LYS A C 1
ATOM 612 O O . LYS A 1 76 ? 2.975 -6.989 -2.186 1.00 96.94 76 LYS A O 1
ATOM 617 N N . TRP A 1 77 ? 1.344 -8.323 -2.949 1.00 97.69 77 TRP A N 1
ATOM 618 C CA . TRP A 1 77 ? 0.366 -8.024 -1.905 1.00 97.69 77 TRP A CA 1
ATOM 619 C C . TRP A 1 77 ? 0.484 -8.987 -0.719 1.00 97.69 77 TRP A C 1
ATOM 621 O O . TRP A 1 77 ? 0.602 -10.202 -0.909 1.00 97.69 77 TRP A O 1
ATOM 631 N N . TYR A 1 78 ? 0.416 -8.449 0.499 1.00 97.50 78 TYR A N 1
ATOM 632 C CA . TYR A 1 78 ? 0.315 -9.230 1.738 1.00 97.50 78 TYR A CA 1
ATOM 633 C C . TYR A 1 78 ? -1.131 -9.346 2.241 1.00 97.50 78 TYR A C 1
ATOM 635 O O . TYR A 1 78 ? -1.454 -10.298 2.946 1.00 97.50 78 TYR A O 1
ATOM 643 N N . TYR A 1 79 ? -1.995 -8.424 1.811 1.00 97.12 79 TYR A N 1
ATOM 644 C CA . TYR A 1 79 ? -3.424 -8.372 2.117 1.00 97.12 79 TYR A CA 1
ATOM 645 C C . TYR A 1 79 ? -4.270 -8.552 0.856 1.00 97.12 79 TYR A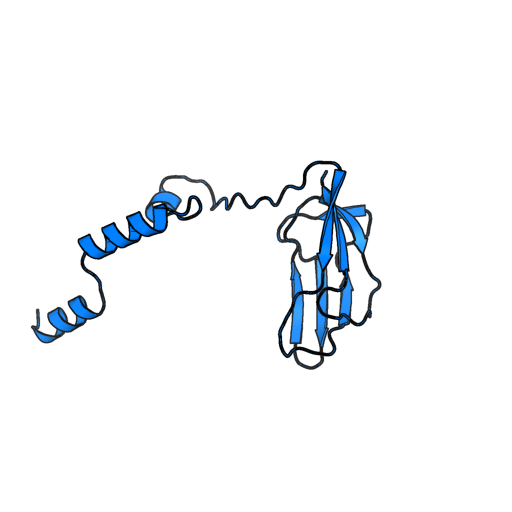 C 1
ATOM 647 O O . TYR A 1 79 ? -3.813 -8.299 -0.261 1.00 97.12 79 TYR A O 1
ATOM 655 N N . LYS A 1 80 ? -5.518 -8.983 1.033 1.00 96.75 80 LYS A N 1
ATOM 656 C CA . LYS A 1 80 ? -6.502 -9.154 -0.040 1.00 96.75 80 LYS A CA 1
ATOM 657 C C . LYS A 1 80 ? -7.756 -8.337 0.240 1.00 96.75 80 LYS A C 1
ATOM 659 O O . LYS A 1 80 ? -8.071 -8.006 1.380 1.00 96.75 80 LYS A O 1
ATOM 664 N N . THR A 1 81 ? -8.505 -8.029 -0.817 1.00 97.12 81 THR A N 1
ATOM 665 C CA . THR A 1 81 ? -9.817 -7.391 -0.681 1.00 97.12 81 THR A CA 1
ATOM 666 C C . THR A 1 81 ? -10.703 -8.181 0.283 1.00 97.12 81 THR A C 1
ATOM 668 O O . THR A 1 81 ? -10.920 -9.377 0.101 1.00 97.12 81 THR A O 1
ATOM 671 N N . GLY A 1 82 ? -11.224 -7.495 1.295 1.00 96.75 82 GLY A N 1
ATOM 672 C CA . GLY A 1 82 ? -12.015 -8.055 2.381 1.00 96.75 82 GLY A CA 1
ATOM 673 C C . GLY A 1 82 ? -11.288 -8.097 3.724 1.00 96.75 82 GLY A C 1
ATOM 674 O O . GLY A 1 82 ? -11.972 -8.118 4.748 1.00 96.75 82 GLY A O 1
ATOM 675 N N . ASP A 1 83 ? -9.955 -8.069 3.728 1.00 97.94 83 ASP A N 1
ATOM 676 C CA . ASP A 1 83 ? -9.158 -8.172 4.949 1.00 97.94 83 ASP A CA 1
ATOM 677 C C . ASP A 1 83 ? -9.214 -6.888 5.788 1.00 97.94 83 ASP A C 1
ATOM 679 O O . ASP A 1 83 ? -9.429 -5.783 5.279 1.00 97.94 83 ASP A O 1
ATOM 683 N N . ILE A 1 84 ? -9.007 -7.052 7.096 1.00 97.00 84 ILE A N 1
ATOM 684 C CA . ILE A 1 84 ? -8.915 -5.951 8.054 1.00 97.00 84 ILE A CA 1
ATOM 685 C C . ILE A 1 84 ? -7.466 -5.484 8.115 1.00 97.00 84 ILE A C 1
ATOM 687 O O . ILE A 1 84 ? -6.577 -6.274 8.421 1.00 97.00 84 ILE A O 1
ATOM 691 N N . VAL A 1 85 ? -7.263 -4.201 7.851 1.00 96.25 85 VAL A N 1
ATOM 692 C CA . VAL A 1 85 ? -5.977 -3.510 7.891 1.00 96.25 85 VAL A CA 1
ATOM 693 C C . VAL A 1 85 ? -5.952 -2.611 9.117 1.00 96.25 85 VAL A C 1
ATOM 695 O O . VAL A 1 85 ? -6.933 -1.928 9.421 1.00 96.25 85 VAL A O 1
ATOM 698 N N . LYS A 1 86 ? -4.823 -2.583 9.814 1.00 94.69 86 LYS A N 1
ATOM 699 C CA . LYS A 1 86 ? -4.545 -1.658 10.908 1.00 94.69 86 LYS A CA 1
ATOM 700 C C . LYS A 1 86 ? -3.510 -0.631 10.484 1.00 94.69 86 LYS A C 1
ATOM 702 O O . LYS A 1 86 ? -2.719 -0.847 9.567 1.00 94.69 86 LYS A O 1
ATOM 707 N N . HIS A 1 87 ? -3.486 0.476 11.215 1.00 92.62 87 HIS A N 1
ATOM 708 C CA . HIS A 1 87 ? -2.382 1.415 11.117 1.00 92.62 87 HIS A CA 1
ATOM 709 C C . HIS A 1 87 ? -1.056 0.695 11.376 1.00 92.62 87 HIS A C 1
ATOM 711 O O . HIS A 1 87 ? -0.885 0.030 12.401 1.00 92.62 87 HIS A O 1
ATOM 717 N N . GLY A 1 88 ? -0.113 0.880 10.465 1.00 93.75 88 GLY A N 1
ATOM 718 C CA . GLY A 1 88 ? 1.212 0.288 10.523 1.00 93.75 88 GLY A CA 1
ATOM 719 C C . GLY A 1 88 ? 1.343 -1.096 9.899 1.00 93.75 88 GLY A C 1
ATOM 720 O O . GLY A 1 88 ? 2.440 -1.651 9.873 1.00 93.75 88 GLY A O 1
ATOM 721 N N . ASP A 1 89 ? 0.256 -1.666 9.375 1.00 96.50 89 ASP A N 1
ATOM 722 C CA . ASP A 1 89 ? 0.348 -2.927 8.647 1.00 96.50 89 ASP A CA 1
ATOM 723 C C . ASP A 1 89 ? 1.045 -2.730 7.298 1.00 96.50 89 ASP A C 1
ATOM 725 O O . ASP A 1 89 ? 0.763 -1.789 6.552 1.00 96.50 89 ASP A O 1
ATOM 729 N N . ILE A 1 90 ? 1.924 -3.669 6.954 1.00 97.38 90 ILE A N 1
ATOM 730 C CA . ILE A 1 90 ? 2.588 -3.697 5.654 1.00 97.38 90 ILE A CA 1
ATOM 731 C C . ILE A 1 90 ? 1.638 -4.286 4.608 1.00 97.38 90 ILE A C 1
A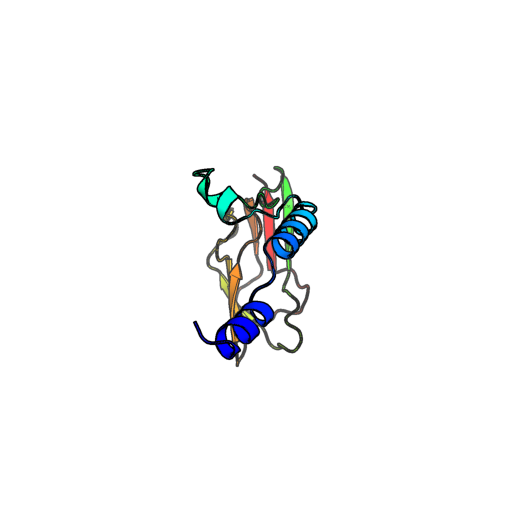TOM 733 O O . ILE A 1 90 ? 1.336 -5.480 4.617 1.00 97.38 90 ILE A O 1
ATOM 737 N N . LEU A 1 91 ? 1.181 -3.451 3.680 1.00 97.38 91 LEU A N 1
ATOM 738 C CA . LEU A 1 91 ? 0.164 -3.794 2.689 1.00 97.38 91 LEU A CA 1
ATOM 739 C C . LEU A 1 91 ? 0.737 -4.561 1.500 1.00 97.38 91 LEU A C 1
ATOM 741 O O . LEU A 1 91 ? 0.216 -5.610 1.100 1.00 97.38 91 LEU A O 1
ATOM 745 N N . CYS A 1 92 ? 1.812 -4.031 0.925 1.00 97.00 92 CYS A N 1
ATOM 746 C CA . CYS A 1 92 ? 2.445 -4.589 -0.258 1.00 97.00 92 CYS A CA 1
ATOM 747 C C . CYS A 1 92 ? 3.934 -4.250 -0.332 1.00 97.00 92 CYS A C 1
ATOM 749 O O . CYS A 1 92 ? 4.455 -3.412 0.404 1.00 97.00 92 CYS A O 1
ATOM 751 N N . ARG A 1 93 ? 4.610 -4.932 -1.251 1.00 97.31 93 ARG A N 1
ATOM 752 C CA . ARG A 1 93 ? 5.991 -4.693 -1.641 1.00 97.31 93 ARG A CA 1
ATOM 753 C C . ARG A 1 93 ? 6.031 -3.999 -2.993 1.00 97.31 93 ARG A C 1
ATOM 755 O O . ARG A 1 93 ? 5.358 -4.428 -3.936 1.00 97.31 93 ARG A O 1
ATOM 762 N N . ILE A 1 94 ? 6.835 -2.948 -3.069 1.00 96.00 94 ILE A N 1
ATOM 763 C CA . ILE A 1 94 ? 7.083 -2.171 -4.277 1.00 96.00 94 ILE A CA 1
ATOM 764 C C . ILE A 1 94 ? 8.590 -2.148 -4.505 1.00 96.00 94 ILE A C 1
ATOM 766 O O . ILE A 1 94 ? 9.353 -1.864 -3.584 1.00 96.00 94 ILE A O 1
ATOM 770 N N . GLU A 1 95 ? 9.022 -2.414 -5.730 1.00 96.00 95 GLU A N 1
ATOM 771 C CA . GLU A 1 95 ? 10.442 -2.427 -6.068 1.00 96.00 95 GLU A CA 1
ATOM 772 C C . GLU A 1 95 ? 10.727 -1.772 -7.421 1.00 96.00 95 GLU A C 1
ATOM 774 O O . GLU A 1 95 ? 9.850 -1.626 -8.275 1.00 96.00 95 GLU A O 1
ATOM 779 N N . ASN A 1 96 ? 11.978 -1.371 -7.605 1.00 95.06 96 ASN A N 1
ATOM 780 C CA . ASN A 1 96 ? 12.598 -1.115 -8.897 1.00 95.06 96 ASN A CA 1
ATOM 781 C C . ASN A 1 96 ? 14.005 -1.747 -8.903 1.00 95.06 96 ASN A C 1
ATOM 783 O O . ASN A 1 96 ? 14.385 -2.440 -7.965 1.00 95.06 96 ASN A O 1
ATOM 787 N N . GLU A 1 97 ? 14.796 -1.497 -9.947 1.00 95.06 97 GLU A N 1
ATOM 788 C CA . GLU A 1 97 ? 16.153 -2.053 -10.094 1.00 95.06 97 GLU A CA 1
ATOM 789 C C . GLU A 1 97 ? 17.087 -1.774 -8.898 1.00 95.06 97 GLU A C 1
ATOM 791 O O . GLU A 1 97 ? 17.952 -2.588 -8.589 1.00 95.06 97 GLU A O 1
ATOM 796 N N . ASN A 1 98 ? 16.902 -0.641 -8.212 1.00 93.31 98 ASN A N 1
ATOM 797 C CA . ASN A 1 98 ? 17.837 -0.117 -7.214 1.00 93.31 98 ASN A CA 1
ATOM 798 C C . ASN A 1 98 ? 17.222 0.033 -5.813 1.00 93.31 98 ASN A C 1
ATOM 800 O O . ASN A 1 98 ? 17.878 0.561 -4.913 1.00 93.31 98 ASN A O 1
ATOM 804 N N . LEU A 1 99 ? 15.958 -0.348 -5.631 1.00 92.62 99 LEU A N 1
ATOM 805 C CA . LEU A 1 99 ? 15.188 -0.063 -4.428 1.00 92.62 99 LEU A CA 1
ATOM 806 C C . LEU A 1 99 ? 14.112 -1.126 -4.223 1.00 92.62 99 LEU A C 1
ATOM 808 O O . LEU A 1 99 ? 13.315 -1.389 -5.116 1.00 92.62 99 LEU A O 1
ATOM 812 N N . GLU A 1 100 ? 14.035 -1.654 -3.009 1.00 95.12 100 GLU A N 1
ATOM 813 C CA . GLU A 1 100 ? 12.941 -2.498 -2.538 1.00 95.12 100 GLU A CA 1
ATOM 814 C C . GLU A 1 100 ? 12.346 -1.835 -1.296 1.00 95.12 100 GLU A C 1
ATOM 816 O O . GLU A 1 100 ? 13.075 -1.455 -0.378 1.00 95.12 100 GLU A O 1
ATOM 821 N N . MET A 1 101 ? 11.029 -1.642 -1.283 1.00 94.75 101 MET A N 1
ATOM 822 C CA . MET A 1 101 ? 10.322 -0.992 -0.186 1.00 94.75 101 MET A CA 1
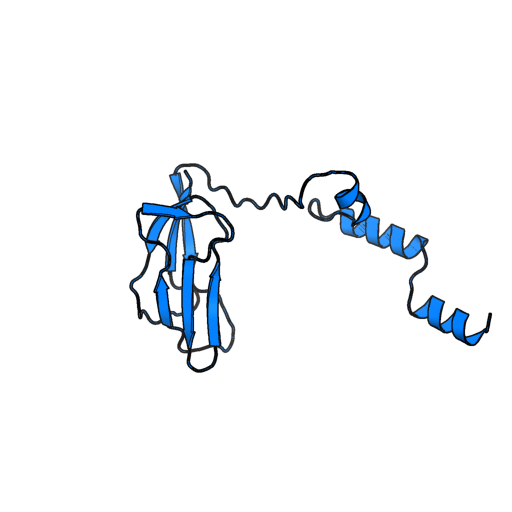ATOM 823 C C . MET A 1 101 ? 9.027 -1.707 0.155 1.00 94.75 101 MET A C 1
ATOM 825 O O . MET A 1 101 ? 8.362 -2.318 -0.684 1.00 94.75 101 MET A O 1
ATOM 829 N N . GLU A 1 102 ? 8.642 -1.551 1.411 1.00 96.44 102 GLU A N 1
ATOM 830 C CA . GLU A 1 102 ? 7.377 -2.012 1.947 1.00 96.44 102 GLU A CA 1
ATOM 831 C C . GLU A 1 102 ? 6.446 -0.814 2.142 1.00 96.44 102 GLU A C 1
ATOM 833 O O . GLU A 1 102 ? 6.853 0.231 2.648 1.00 96.44 102 GLU A O 1
ATOM 838 N N . TYR A 1 103 ? 5.207 -0.945 1.669 1.00 95.38 103 TYR A N 1
ATOM 839 C CA . TYR A 1 103 ? 4.203 0.110 1.735 1.00 95.38 103 TYR A CA 1
ATOM 840 C C . TYR A 1 103 ? 3.307 -0.109 2.954 1.00 95.38 103 TYR A C 1
ATOM 842 O O . TYR A 1 103 ? 2.539 -1.072 3.008 1.00 95.38 103 TYR A O 1
ATOM 850 N N . GLU A 1 104 ? 3.437 0.778 3.933 1.00 95.38 104 GLU A N 1
ATOM 851 C CA . GLU A 1 104 ? 2.734 0.741 5.216 1.00 95.38 104 GLU A CA 1
ATOM 852 C C . GLU A 1 104 ? 1.371 1.445 5.131 1.00 95.38 104 GLU A C 1
ATOM 854 O O . GLU A 1 104 ? 1.216 2.457 4.443 1.00 95.38 104 GLU A O 1
ATOM 859 N N . SER A 1 105 ? 0.369 0.916 5.837 1.00 94.69 105 SER A N 1
ATOM 860 C CA . SER A 1 105 ? -0.936 1.566 5.963 1.00 94.69 105 SER A CA 1
ATOM 861 C C . SER A 1 105 ? -0.912 2.693 6.992 1.00 94.69 105 SER A C 1
ATOM 863 O O . SER A 1 105 ? -0.589 2.478 8.159 1.00 94.69 105 SER A O 1
ATOM 865 N N . PHE A 1 106 ? -1.383 3.874 6.592 1.00 91.94 106 PHE A N 1
ATOM 866 C CA . PHE A 1 106 ? -1.588 5.020 7.488 1.00 91.94 106 PHE A CA 1
ATOM 867 C C . PHE A 1 106 ? -2.991 5.070 8.116 1.00 91.94 106 PHE A C 1
ATOM 869 O O . PHE A 1 106 ? -3.276 5.953 8.923 1.00 91.94 106 PHE A O 1
ATOM 876 N N . CYS A 1 107 ? -3.884 4.146 7.755 1.00 92.50 107 CYS A N 1
ATOM 877 C CA . CYS A 1 107 ? -5.247 4.088 8.279 1.00 92.50 107 CYS A CA 1
ATOM 878 C C . CYS A 1 107 ? -5.659 2.659 8.653 1.00 92.50 107 CYS A C 1
ATOM 880 O O . CYS A 1 107 ? -5.059 1.675 8.211 1.00 92.50 107 CYS A O 1
ATOM 882 N N . GLU A 1 108 ? -6.680 2.555 9.498 1.00 93.56 108 GLU A N 1
ATOM 883 C CA . GLU A 1 108 ? -7.332 1.293 9.842 1.00 93.56 108 GLU A CA 1
ATOM 884 C C . GLU A 1 108 ? -8.707 1.177 9.181 1.00 93.56 108 GLU A C 1
ATOM 886 O O . GLU A 1 108 ? -9.439 2.159 9.041 1.00 93.56 108 GLU A O 1
ATOM 891 N N . GLY A 1 109 ? -9.059 -0.039 8.769 1.00 95.69 109 GLY A N 1
ATOM 892 C CA . GLY A 1 109 ? -10.320 -0.310 8.098 1.00 95.69 109 GLY A CA 1
ATOM 893 C C . GLY A 1 109 ? -10.340 -1.651 7.376 1.00 95.69 109 GLY A C 1
ATOM 894 O O . GLY A 1 109 ? -9.517 -2.533 7.614 1.00 95.69 109 GLY A O 1
ATOM 895 N N . LYS A 1 110 ? -11.293 -1.806 6.467 1.00 97.25 110 LYS A N 1
ATOM 896 C CA . LYS A 1 110 ? -11.417 -2.961 5.585 1.00 97.25 110 LYS A CA 1
ATOM 897 C C . LYS A 1 110 ? -10.882 -2.619 4.200 1.00 97.25 110 LYS A C 1
ATOM 899 O O . LYS A 1 110 ? -11.299 -1.636 3.593 1.00 97.25 110 LYS A O 1
ATOM 904 N N . LEU A 1 111 ? -9.995 -3.450 3.666 1.00 97.69 111 LEU A N 1
ATOM 905 C CA . LEU A 1 111 ? -9.482 -3.294 2.308 1.00 97.69 111 LEU A CA 1
ATOM 906 C C . LEU A 1 111 ? -10.596 -3.610 1.297 1.00 97.69 111 LEU A C 1
ATOM 908 O O . LEU A 1 111 ? -10.996 -4.763 1.166 1.00 97.69 111 LEU A O 1
ATOM 912 N N . ILE A 1 112 ? -11.105 -2.617 0.567 1.00 97.94 112 ILE A N 1
ATOM 913 C CA . ILE A 1 112 ? -12.222 -2.807 -0.383 1.00 97.94 112 ILE A CA 1
ATOM 914 C C . ILE A 1 112 ? -11.765 -2.937 -1.837 1.00 97.94 112 ILE A C 1
ATOM 916 O O . ILE A 1 112 ? -12.498 -3.456 -2.676 1.00 97.94 112 ILE A O 1
ATOM 920 N N . TRP A 1 113 ? -10.549 -2.488 -2.146 1.00 97.81 113 TRP A N 1
ATOM 921 C CA . TRP A 1 113 ? -9.971 -2.590 -3.480 1.00 97.81 113 TRP A CA 1
ATOM 922 C C . TRP A 1 113 ? -8.446 -2.518 -3.411 1.00 97.81 113 TRP A C 1
ATOM 924 O O . TRP A 1 113 ? -7.89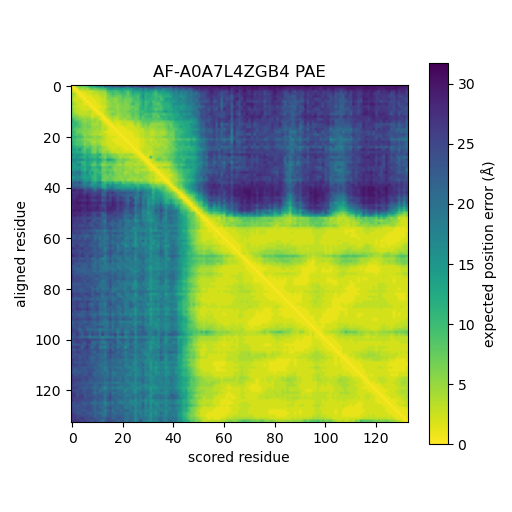7 -1.751 -2.622 1.00 97.81 113 TRP A O 1
ATOM 934 N N . CYS A 1 114 ? -7.768 -3.282 -4.262 1.00 97.00 114 CYS A N 1
ATOM 935 C CA . CYS A 1 114 ? -6.325 -3.220 -4.474 1.00 97.00 114 CYS A CA 1
ATOM 936 C C . CYS A 1 114 ? -6.015 -3.437 -5.961 1.00 97.00 114 CYS A C 1
ATOM 938 O O . CYS A 1 114 ? -6.716 -4.186 -6.646 1.00 97.00 114 CYS A O 1
ATOM 940 N N . CYS A 1 115 ? -4.974 -2.787 -6.474 1.00 96.19 115 CYS A N 1
ATOM 941 C CA . CYS A 1 115 ? -4.528 -2.994 -7.847 1.00 96.19 115 CYS A CA 1
ATOM 942 C C . CYS A 1 115 ? -3.839 -4.362 -8.030 1.00 96.19 115 CYS A C 1
ATOM 944 O O . CYS A 1 115 ? -3.478 -5.033 -7.068 1.00 96.19 115 CYS A O 1
ATOM 946 N N . GLU A 1 116 ? -3.668 -4.805 -9.274 1.00 95.38 116 GLU A N 1
ATOM 947 C CA . GLU A 1 116 ? -3.069 -6.113 -9.572 1.00 95.38 116 GLU A CA 1
ATOM 948 C C . GLU A 1 116 ? -1.569 -6.182 -9.224 1.00 95.38 116 GLU A C 1
ATOM 950 O O . GLU A 1 116 ? -0.859 -5.174 -9.246 1.00 95.38 116 GLU A O 1
ATOM 955 N N . ASN A 1 117 ? -1.073 -7.393 -8.948 1.00 94.44 117 ASN A N 1
ATOM 956 C CA . ASN A 1 117 ? 0.368 -7.647 -8.846 1.00 94.44 117 ASN A CA 1
ATOM 957 C C . ASN A 1 117 ? 1.066 -7.387 -10.192 1.00 94.44 117 ASN A C 1
ATOM 959 O O . ASN A 1 117 ? 0.471 -7.531 -11.258 1.00 94.44 117 ASN A O 1
ATOM 963 N N . ASN A 1 118 ? 2.358 -7.069 -10.139 1.00 95.50 118 ASN A N 1
ATOM 964 C CA . ASN A 1 118 ? 3.222 -6.714 -11.271 1.00 95.50 118 ASN A CA 1
ATOM 965 C C . ASN A 1 118 ? 2.788 -5.449 -12.028 1.00 95.50 118 ASN A C 1
ATOM 967 O O . ASN A 1 118 ? 3.182 -5.226 -13.177 1.00 95.50 118 ASN A O 1
ATOM 971 N N . LYS A 1 119 ? 1.989 -4.590 -11.389 1.00 95.88 119 LYS A N 1
ATOM 972 C CA . LYS A 1 119 ? 1.553 -3.327 -11.977 1.00 95.88 119 LYS A CA 1
ATOM 973 C C . LYS A 1 119 ? 2.650 -2.272 -11.858 1.00 95.88 119 LYS A C 1
ATOM 975 O O . LYS A 1 119 ? 3.187 -2.043 -10.776 1.00 95.88 119 LYS A O 1
ATOM 980 N N . LYS A 1 120 ? 2.953 -1.600 -12.972 1.00 96.06 120 LYS A N 1
ATOM 981 C CA . LYS A 1 120 ? 3.834 -0.423 -12.990 1.00 96.06 120 LYS A CA 1
ATOM 982 C C . LYS A 1 120 ? 3.133 0.747 -12.304 1.00 96.06 120 LYS A C 1
ATOM 984 O O . LYS A 1 120 ? 1.991 1.052 -12.646 1.00 96.06 120 LYS A O 1
ATOM 989 N N . LEU A 1 121 ? 3.823 1.388 -11.370 1.00 95.31 121 LEU A N 1
ATOM 990 C CA . LEU A 1 121 ? 3.301 2.494 -10.578 1.00 95.31 121 LEU A CA 1
ATOM 991 C C . LEU A 1 121 ? 3.852 3.831 -11.081 1.00 95.31 121 LEU A C 1
ATOM 993 O O . LEU A 1 121 ? 5.038 3.966 -11.389 1.00 95.31 121 LEU A O 1
ATOM 997 N N . THR A 1 122 ? 2.979 4.833 -11.132 1.00 94.19 122 THR A N 1
ATOM 998 C CA . THR A 1 122 ? 3.331 6.240 -11.355 1.00 94.19 122 THR A CA 1
ATOM 999 C C . THR A 1 122 ? 2.962 7.054 -10.122 1.00 94.19 122 THR A C 1
ATOM 1001 O O . THR A 1 122 ? 2.039 6.686 -9.399 1.00 94.19 122 THR A O 1
ATOM 1004 N N . VAL A 1 123 ? 3.649 8.172 -9.885 1.00 93.56 123 VAL A N 1
ATOM 1005 C CA . VAL A 1 123 ? 3.347 9.070 -8.757 1.00 93.56 123 VAL A CA 1
ATOM 1006 C C . VAL A 1 123 ? 1.862 9.455 -8.762 1.00 93.56 123 VAL A C 1
ATOM 1008 O O . VAL A 1 123 ? 1.304 9.762 -9.816 1.00 93.56 123 VAL A O 1
ATOM 1011 N N . GLY A 1 124 ? 1.215 9.384 -7.596 1.00 93.44 124 GLY A N 1
ATOM 1012 C CA . GLY A 1 124 ? -0.206 9.702 -7.423 1.00 93.44 124 GLY A CA 1
ATOM 1013 C C . GLY A 1 124 ? -1.183 8.636 -7.929 1.00 93.44 124 GLY A C 1
ATOM 1014 O O . GLY A 1 124 ? -2.391 8.822 -7.832 1.00 93.44 124 GLY A O 1
ATOM 1015 N N . MET A 1 125 ? -0.704 7.506 -8.453 1.00 95.50 125 MET A N 1
ATOM 1016 C CA . MET A 1 125 ? -1.581 6.429 -8.910 1.00 95.50 125 MET A CA 1
ATOM 1017 C C . MET A 1 125 ? -2.224 5.689 -7.734 1.00 95.50 125 MET A C 1
ATOM 1019 O O . MET A 1 125 ? -1.522 5.323 -6.792 1.00 95.50 125 MET A O 1
ATOM 1023 N N . GLU A 1 126 ? -3.527 5.411 -7.820 1.00 96.25 126 GLU A N 1
ATOM 1024 C CA . GLU A 1 126 ? -4.268 4.631 -6.820 1.00 96.25 126 GLU A CA 1
ATOM 1025 C C . GLU A 1 126 ? -3.720 3.198 -6.695 1.00 96.25 126 GLU A C 1
ATOM 1027 O O . GLU A 1 126 ? -3.624 2.459 -7.684 1.00 96.25 126 GLU A O 1
ATOM 1032 N N . ILE A 1 127 ? -3.388 2.801 -5.466 1.00 96.06 127 ILE A N 1
ATOM 1033 C CA . ILE A 1 127 ? -2.869 1.471 -5.126 1.00 96.06 127 ILE A CA 1
ATOM 1034 C C . ILE A 1 127 ? -3.962 0.634 -4.458 1.00 96.06 127 ILE A C 1
ATOM 1036 O O . ILE A 1 127 ? -4.207 -0.501 -4.872 1.00 96.06 127 ILE A O 1
ATOM 1040 N N . CYS A 1 128 ? -4.631 1.190 -3.446 1.00 97.19 128 CYS A N 1
ATOM 1041 C CA . CYS A 1 128 ? -5.732 0.536 -2.747 1.00 97.19 128 CYS A CA 1
ATOM 1042 C C . CYS A 1 128 ? -6.738 1.531 -2.157 1.00 97.19 128 CYS A C 1
ATOM 1044 O O . CYS A 1 128 ? -6.496 2.736 -2.108 1.00 97.19 128 CYS A O 1
ATOM 1046 N N . LYS A 1 129 ? -7.888 1.003 -1.728 1.00 97.69 129 LYS A N 1
ATOM 1047 C CA . LYS A 1 129 ? -8.936 1.743 -1.016 1.00 97.69 129 LYS A CA 1
ATOM 1048 C C . LYS A 1 129 ? -9.302 1.010 0.262 1.00 97.69 129 LYS A C 1
ATOM 1050 O O . LYS A 1 129 ? -9.527 -0.203 0.227 1.00 97.69 129 LYS A O 1
ATOM 1055 N N . ILE A 1 130 ? -9.364 1.747 1.363 1.00 97.50 130 ILE A N 1
ATOM 1056 C CA . ILE A 1 130 ? -9.677 1.229 2.694 1.00 97.50 130 ILE A CA 1
ATOM 1057 C C . ILE A 1 130 ? -10.933 1.938 3.194 1.00 97.50 130 ILE A C 1
ATOM 1059 O O . ILE A 1 130 ? -11.011 3.161 3.179 1.00 97.50 130 ILE A O 1
ATOM 1063 N N . GLU A 1 131 ? -11.931 1.163 3.602 1.00 97.00 131 GLU A N 1
ATOM 1064 C CA . GLU A 1 131 ? -13.171 1.665 4.189 1.00 97.00 131 GLU A CA 1
ATOM 1065 C C . GLU A 1 131 ? -13.092 1.585 5.714 1.00 97.00 131 GLU A C 1
ATOM 1067 O O . GLU A 1 131 ? -12.780 0.527 6.264 1.00 97.00 131 GLU A O 1
ATOM 1072 N N . GLY A 1 132 ? -13.392 2.684 6.404 1.00 95.06 132 GLY A N 1
ATOM 1073 C CA . GLY A 1 132 ? -13.523 2.691 7.857 1.00 95.06 132 GLY A CA 1
ATOM 1074 C C . GLY A 1 132 ? -14.646 1.770 8.321 1.00 95.06 132 GLY A C 1
ATOM 1075 O O . GLY A 1 132 ? -15.739 1.778 7.746 1.00 95.06 132 GLY A O 1
ATOM 1076 N N . ILE A 1 133 ? -14.385 1.000 9.377 1.00 89.69 133 ILE A N 1
ATOM 1077 C CA . ILE A 1 133 ? -15.349 0.085 10.004 1.00 89.69 133 ILE A CA 1
ATOM 1078 C C . ILE A 1 133 ? -15.596 0.458 11.460 1.00 89.69 133 ILE A C 1
ATOM 1080 O O . ILE A 1 133 ? -14.623 0.747 12.191 1.00 89.69 133 ILE A O 1
#

InterPro domains:
  IPR000089 Biotin/lipoyl attachment [PF00364] (60-130)
  IPR011053 Single hybrid motif [SSF51230] (60-131)

Radius of gyration: 22.29 Å; Cα contacts (8 Å, |Δi|>4): 214; chains: 1; bounding box: 58×38×49 Å